Protein AF-A0ABD0RWF1-F1 (afdb_monomer_lite)

Foldseek 3Di:
DQKDFPADPPPRGDIHGPPDDQVNFDFAWDKDDDPDNPPIDIDPPTDTDGDD

Structure (mmCIF, N/CA/C/O backbone):
data_AF-A0ABD0RWF1-F1
#
_entry.id   AF-A0ABD0RWF1-F1
#
loop_
_atom_site.group_PDB
_atom_site.id
_atom_site.type_symbol
_atom_site.label_atom_id
_atom_site.label_alt_id
_atom_site.label_comp_id
_atom_site.label_asym_id
_atom_site.label_entity_id
_atom_site.label_seq_id
_atom_site.pdbx_PDB_ins_code
_atom_site.Cartn_x
_atom_site.Cartn_y
_atom_site.Cartn_z
_atom_site.occupancy
_atom_site.B_iso_or_equiv
_atom_site.auth_seq_id
_atom_site.auth_comp_id
_atom_site.auth_asym_id
_atom_site.auth_atom_id
_atom_site.pdbx_PDB_model_num
ATOM 1 N N . GLN A 1 1 ? -17.660 5.287 -8.047 1.00 74.38 1 GLN A N 1
ATOM 2 C CA . GLN A 1 1 ? -16.461 4.426 -8.173 1.00 74.38 1 GLN A CA 1
ATOM 3 C C . GLN A 1 1 ? -15.617 4.530 -6.900 1.00 74.38 1 GLN A C 1
ATOM 5 O O . GLN A 1 1 ? -15.245 5.641 -6.535 1.00 74.38 1 GLN A O 1
ATOM 10 N N . ARG A 1 2 ? -15.373 3.413 -6.191 1.00 92.81 2 ARG A N 1
ATOM 11 C CA . ARG A 1 2 ? -14.643 3.396 -4.901 1.00 92.81 2 ARG A CA 1
ATOM 12 C C . ARG A 1 2 ? -13.125 3.483 -5.070 1.00 92.81 2 ARG A C 1
ATOM 14 O O . ARG A 1 2 ? -12.487 4.193 -4.312 1.00 92.81 2 ARG A O 1
ATOM 21 N N . LEU A 1 3 ? -12.562 2.822 -6.080 1.00 94.44 3 LEU A N 1
ATOM 22 C CA . LEU A 1 3 ? -11.124 2.825 -6.355 1.00 94.44 3 LEU A CA 1
ATOM 23 C C . LEU A 1 3 ? -10.820 3.621 -7.624 1.00 94.44 3 LEU A C 1
ATOM 25 O O . LEU A 1 3 ? -11.421 3.375 -8.670 1.00 94.44 3 LEU A O 1
ATOM 29 N N . GLN A 1 4 ? -9.882 4.557 -7.538 1.00 95.81 4 GLN A N 1
ATOM 30 C CA . GLN A 1 4 ? -9.396 5.345 -8.669 1.00 95.81 4 GLN A CA 1
ATOM 31 C C . GLN A 1 4 ? -7.882 5.184 -8.789 1.00 95.81 4 GLN A C 1
ATOM 33 O O . GLN A 1 4 ? -7.158 5.368 -7.812 1.00 95.81 4 GLN A O 1
ATOM 38 N N . TYR A 1 5 ? -7.403 4.857 -9.988 1.00 92.94 5 TYR A N 1
ATOM 39 C CA . TYR A 1 5 ? -5.977 4.892 -10.293 1.00 92.94 5 TYR A CA 1
ATOM 40 C C . TYR A 1 5 ? -5.605 6.299 -10.757 1.00 92.94 5 TYR A C 1
ATOM 42 O O . TYR A 1 5 ? -6.170 6.797 -11.727 1.00 92.94 5 TYR A O 1
ATOM 50 N N . LEU A 1 6 ? -4.678 6.936 -10.044 1.00 95.44 6 LEU A N 1
ATOM 51 C CA . LEU A 1 6 ? -4.202 8.298 -10.314 1.00 95.44 6 LEU A CA 1
ATOM 52 C C . LEU A 1 6 ? -2.754 8.309 -10.824 1.00 95.44 6 LEU A C 1
ATOM 54 O O . LEU A 1 6 ? -2.141 9.367 -10.953 1.00 95.44 6 LEU A O 1
ATOM 58 N N . GLY A 1 7 ? -2.186 7.126 -11.052 1.00 94.06 7 GLY A N 1
ATOM 59 C CA . GLY A 1 7 ? -0.823 6.966 -11.517 1.00 94.06 7 GLY A CA 1
ATOM 60 C C . GLY A 1 7 ? -0.635 7.268 -13.003 1.00 94.06 7 GLY A C 1
ATOM 61 O O . GLY A 1 7 ? -1.568 7.560 -13.749 1.00 94.06 7 GLY A O 1
ATOM 62 N N . ASN A 1 8 ? 0.612 7.163 -13.447 1.00 93.12 8 ASN A N 1
ATOM 63 C CA . ASN A 1 8 ? 1.033 7.378 -14.823 1.00 93.12 8 ASN A CA 1
ATOM 64 C C . ASN A 1 8 ? 2.093 6.336 -15.227 1.00 93.12 8 ASN A C 1
ATOM 66 O O . ASN A 1 8 ? 2.448 5.445 -14.458 1.00 93.12 8 ASN A O 1
ATOM 70 N N . LYS A 1 9 ? 2.603 6.435 -16.459 1.00 88.62 9 LYS A N 1
ATOM 71 C CA . LYS A 1 9 ? 3.665 5.545 -16.966 1.00 88.62 9 LYS A CA 1
ATOM 72 C C . LYS A 1 9 ? 5.080 5.976 -16.547 1.00 88.62 9 LYS A C 1
ATOM 74 O O . LYS A 1 9 ? 6.043 5.290 -16.862 1.00 88.62 9 LYS A O 1
ATOM 79 N N . GLN A 1 10 ? 5.204 7.101 -15.846 1.00 89.38 10 GLN A N 1
ATOM 80 C CA . GLN A 1 10 ? 6.451 7.728 -15.400 1.00 89.38 10 GLN A CA 1
ATOM 81 C C . GLN A 1 10 ? 6.618 7.547 -13.884 1.00 89.38 10 GLN A C 1
ATOM 83 O O . GLN A 1 10 ? 6.908 8.492 -13.163 1.00 89.38 10 GLN A O 1
ATOM 88 N N . GLN A 1 11 ? 6.414 6.318 -13.399 1.00 86.69 11 GLN A N 1
ATOM 89 C CA . GLN A 1 11 ? 6.693 5.890 -12.018 1.00 86.69 11 GLN A CA 1
ATOM 90 C C . GLN A 1 11 ? 5.699 6.337 -10.933 1.00 86.69 11 GLN A C 1
ATOM 92 O O . GLN A 1 11 ? 5.850 5.926 -9.783 1.00 86.69 11 GLN A O 1
ATOM 97 N N . ASN A 1 12 ? 4.637 7.081 -11.253 1.00 92.06 12 ASN A N 1
ATOM 98 C CA . ASN A 1 12 ? 3.562 7.306 -10.287 1.00 92.06 12 ASN A CA 1
ATOM 99 C C . ASN A 1 12 ? 2.579 6.127 -10.317 1.00 92.06 12 ASN A C 1
ATOM 101 O O . ASN A 1 12 ? 1.926 5.908 -11.330 1.00 92.06 12 ASN A O 1
ATOM 105 N N . CYS A 1 13 ? 2.437 5.399 -9.208 1.00 91.31 13 CYS A N 1
ATOM 106 C CA . CYS A 1 13 ? 1.499 4.276 -9.084 1.00 91.31 13 CYS A CA 1
ATOM 107 C C . CYS A 1 13 ? 0.412 4.524 -8.022 1.00 91.31 13 CYS A C 1
ATOM 109 O O . CYS A 1 13 ? -0.034 3.596 -7.348 1.00 91.31 13 CYS A O 1
ATOM 111 N N . THR A 1 14 ? 0.008 5.783 -7.839 1.00 93.81 14 THR A N 1
ATOM 112 C CA . THR A 1 14 ? -0.947 6.179 -6.796 1.00 93.81 14 THR A CA 1
ATOM 113 C C . THR A 1 14 ? -2.345 5.617 -7.045 1.00 93.81 14 THR A C 1
ATOM 115 O O . THR A 1 14 ? -2.900 5.716 -8.143 1.00 93.81 14 THR A O 1
ATOM 118 N N . ILE A 1 15 ? -2.948 5.091 -5.981 1.00 93.62 15 ILE A N 1
ATOM 119 C CA . ILE A 1 15 ? -4.349 4.680 -5.924 1.00 93.62 15 ILE A CA 1
ATOM 120 C C . ILE A 1 15 ? -5.061 5.540 -4.882 1.00 93.62 15 ILE A C 1
ATOM 122 O O . ILE A 1 15 ? -4.540 5.770 -3.793 1.00 93.62 15 ILE A O 1
ATOM 126 N N . ARG A 1 16 ? -6.276 5.980 -5.205 1.00 95.25 16 ARG A N 1
ATOM 127 C CA . ARG A 1 16 ? -7.198 6.621 -4.270 1.00 95.25 16 ARG A CA 1
ATOM 128 C C . ARG A 1 16 ? -8.363 5.688 -3.972 1.00 95.25 16 ARG A C 1
ATOM 130 O O . ARG A 1 16 ? -9.048 5.235 -4.890 1.00 95.25 16 ARG A O 1
ATOM 137 N N . LEU A 1 17 ? -8.602 5.446 -2.687 1.00 95.69 17 LEU A N 1
ATOM 138 C CA . LEU A 1 17 ? -9.770 4.730 -2.189 1.00 95.69 17 LEU A CA 1
ATOM 139 C C . LEU A 1 17 ? -10.752 5.741 -1.579 1.00 95.69 17 LEU A C 1
ATOM 141 O O . LEU A 1 17 ? -10.395 6.496 -0.682 1.00 95.69 17 LEU A O 1
ATOM 145 N N . ASN A 1 18 ? -11.978 5.774 -2.094 1.00 96.06 18 ASN A N 1
ATOM 146 C CA . ASN A 1 18 ? -13.061 6.658 -1.665 1.00 96.06 18 ASN A CA 1
ATOM 147 C C . ASN A 1 18 ? -14.136 5.864 -0.916 1.00 96.06 18 ASN A C 1
ATOM 149 O O . ASN A 1 18 ? -14.363 4.691 -1.224 1.00 96.06 18 ASN A O 1
ATOM 153 N 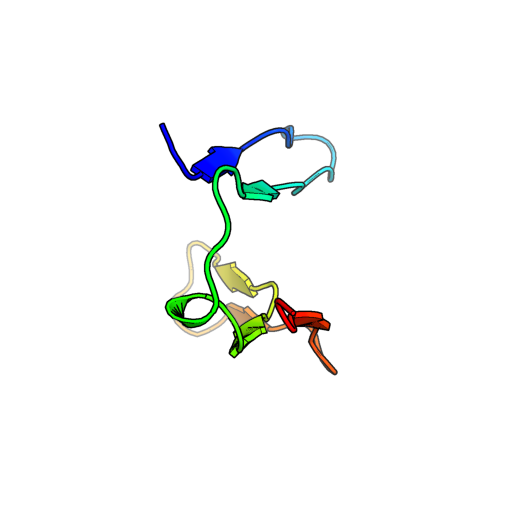N . HIS A 1 19 ? -14.873 6.542 -0.028 1.00 95.31 19 HIS A N 1
ATOM 154 C CA . HIS A 1 19 ? -15.920 5.935 0.809 1.00 95.31 19 HIS A CA 1
ATOM 155 C C . HIS A 1 19 ? -15.384 4.710 1.566 1.00 95.31 19 HIS A C 1
ATOM 157 O O . HIS A 1 19 ? -15.905 3.599 1.447 1.00 95.31 19 HIS A O 1
ATOM 163 N N . VAL A 1 20 ? -14.266 4.926 2.260 1.00 95.88 20 VAL A N 1
ATOM 164 C CA . VAL A 1 20 ? -13.584 3.909 3.060 1.00 95.88 20 VAL A CA 1
ATOM 165 C C . VAL A 1 20 ? -14.434 3.598 4.293 1.00 95.88 20 VAL A C 1
ATOM 167 O O . VAL A 1 20 ? -15.003 4.498 4.903 1.00 95.88 20 VAL A O 1
ATOM 170 N N . THR A 1 21 ? -14.539 2.323 4.640 1.00 96.75 21 THR A N 1
ATOM 171 C CA . THR A 1 21 ? -15.335 1.805 5.758 1.00 96.75 21 THR A CA 1
ATOM 172 C C . THR A 1 21 ? -14.456 0.968 6.680 1.00 96.75 21 THR A C 1
ATOM 174 O O . THR A 1 21 ? -13.368 0.553 6.289 1.00 96.75 21 THR A O 1
ATOM 177 N N . GLN A 1 22 ? -14.943 0.632 7.878 1.00 98.00 22 GLN A N 1
ATOM 178 C CA . GLN A 1 22 ? -14.225 -0.268 8.794 1.00 98.00 22 GLN A CA 1
ATOM 179 C C . GLN A 1 22 ? -13.819 -1.598 8.137 1.00 98.00 22 GLN A C 1
ATOM 181 O O . GLN A 1 22 ? -12.743 -2.110 8.436 1.00 98.00 22 GLN A O 1
ATOM 186 N N . LYS A 1 23 ? -14.621 -2.109 7.187 1.00 96.31 23 LYS A N 1
ATOM 187 C CA . LYS A 1 23 ? -14.328 -3.333 6.420 1.00 96.31 23 LYS A CA 1
ATOM 188 C C . LYS A 1 23 ? -13.107 -3.222 5.510 1.00 96.31 23 LYS A C 1
ATOM 190 O O . LYS A 1 23 ? -12.631 -4.245 5.049 1.00 96.31 23 LYS A O 1
ATOM 195 N N . ASP A 1 24 ? -12.636 -2.014 5.217 1.00 96.38 24 ASP A N 1
ATOM 196 C CA . ASP A 1 24 ? -11.446 -1.798 4.396 1.00 96.38 24 ASP A CA 1
ATOM 197 C C . ASP A 1 24 ? -10.163 -1.714 5.251 1.00 96.38 24 ASP A C 1
ATOM 199 O O . ASP A 1 24 ? -9.077 -1.541 4.692 1.00 96.38 24 ASP A O 1
ATOM 203 N N . SER A 1 25 ? -10.265 -1.833 6.585 1.00 98.00 25 SER A N 1
ATOM 204 C CA . SER A 1 25 ? -9.116 -1.806 7.499 1.00 98.00 25 SER A CA 1
ATOM 205 C C . SER A 1 25 ? -8.267 -3.066 7.342 1.00 98.00 25 SER A C 1
ATOM 207 O O . SER A 1 25 ? -8.628 -4.140 7.824 1.00 98.00 25 SER A O 1
ATOM 209 N N . HIS A 1 26 ? -7.134 -2.935 6.659 1.00 97.06 26 HIS A N 1
ATOM 210 C CA . HIS A 1 26 ? -6.245 -4.037 6.305 1.00 97.06 26 HIS A CA 1
ATOM 211 C C . HIS A 1 26 ? -4.801 -3.554 6.135 1.00 97.06 26 HIS A C 1
ATOM 213 O O . HIS A 1 26 ? -4.524 -2.358 6.034 1.00 97.06 26 HIS A O 1
ATOM 219 N N . MET A 1 27 ? -3.879 -4.512 6.034 1.00 97.69 27 MET A N 1
ATOM 220 C CA . MET A 1 27 ? -2.532 -4.279 5.520 1.00 97.69 27 MET A CA 1
ATOM 221 C C . MET A 1 27 ? -2.549 -4.304 3.990 1.00 97.69 27 MET A C 1
ATOM 223 O O . MET A 1 27 ? -2.904 -5.310 3.376 1.00 97.69 27 MET A O 1
ATOM 227 N N . TYR A 1 28 ? -2.128 -3.205 3.376 1.00 96.25 28 TYR A N 1
ATOM 228 C CA . TYR A 1 28 ? -2.017 -3.052 1.932 1.00 96.25 28 TYR A CA 1
ATOM 229 C C . TYR A 1 28 ? -0.560 -3.148 1.502 1.00 96.25 28 TYR A C 1
ATOM 231 O O . TYR A 1 28 ? 0.333 -2.568 2.116 1.00 96.25 28 TYR A O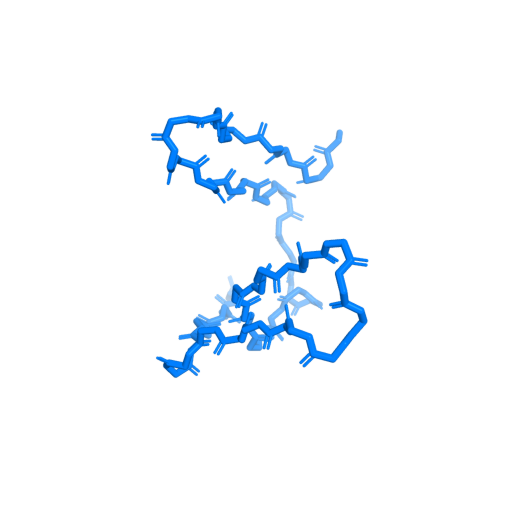 1
ATOM 239 N N . TYR A 1 29 ? -0.323 -3.846 0.399 1.00 95.69 29 TYR A N 1
ATOM 240 C CA . TYR A 1 29 ? 1.005 -4.003 -0.174 1.00 95.69 29 TYR A CA 1
ATOM 241 C C . TYR A 1 29 ? 0.994 -3.544 -1.617 1.00 95.69 29 TYR A C 1
ATOM 243 O O . TYR A 1 29 ? 0.093 -3.877 -2.389 1.00 95.69 29 TYR A O 1
ATOM 251 N N . PHE A 1 30 ? 2.036 -2.818 -1.994 1.00 92.56 30 PHE A N 1
ATOM 252 C CA . PHE A 1 30 ? 2.262 -2.489 -3.386 1.00 92.56 30 PHE A CA 1
ATOM 253 C C . PHE A 1 30 ? 2.955 -3.664 -4.090 1.00 92.56 30 PHE A C 1
ATOM 255 O O . PHE A 1 30 ? 3.881 -4.261 -3.539 1.00 92.56 30 PHE A O 1
ATOM 262 N N . ARG A 1 31 ? 2.515 -4.024 -5.302 1.00 92.25 31 ARG A N 1
ATOM 263 C CA . ARG A 1 31 ? 3.081 -5.143 -6.069 1.00 92.25 31 ARG A CA 1
ATOM 264 C C . ARG A 1 31 ? 3.311 -4.751 -7.525 1.00 92.25 31 ARG A C 1
ATOM 266 O O . ARG A 1 31 ? 2.375 -4.354 -8.211 1.00 92.25 31 ARG A O 1
ATOM 273 N N . PHE A 1 32 ? 4.531 -4.972 -8.006 1.00 90.12 32 PHE A N 1
ATOM 274 C CA . PHE A 1 32 ? 4.836 -4.997 -9.431 1.00 90.12 32 PHE A CA 1
ATOM 275 C C . PHE A 1 32 ? 4.670 -6.418 -9.967 1.00 90.12 32 PHE A C 1
ATOM 277 O O . PHE A 1 32 ? 5.222 -7.380 -9.424 1.00 90.12 32 PHE A O 1
ATOM 284 N N . ILE A 1 33 ? 3.908 -6.535 -11.050 1.00 89.81 33 ILE A N 1
ATOM 285 C CA . ILE A 1 33 ? 3.781 -7.756 -11.841 1.00 89.81 33 ILE A CA 1
ATOM 286 C C . ILE A 1 33 ? 4.429 -7.462 -13.190 1.00 89.81 33 ILE A C 1
ATOM 288 O O . ILE A 1 33 ? 4.166 -6.419 -13.785 1.00 89.81 33 ILE A O 1
ATOM 292 N N . THR A 1 34 ? 5.299 -8.357 -13.643 1.00 87.88 34 THR A N 1
ATOM 293 C CA . THR A 1 34 ? 5.912 -8.276 -14.972 1.00 87.88 34 THR A CA 1
ATOM 294 C C . THR A 1 34 ? 5.272 -9.299 -15.908 1.00 87.88 34 THR A C 1
ATOM 296 O O . THR A 1 34 ? 4.454 -10.119 -15.491 1.00 87.88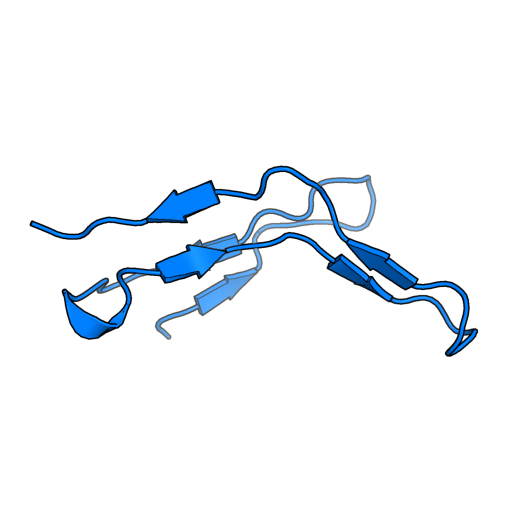 34 THR A O 1
ATOM 299 N N . ASP A 1 35 ? 5.663 -9.258 -17.179 1.00 91.06 35 ASP A N 1
ATOM 300 C CA . ASP A 1 35 ? 5.335 -10.267 -18.190 1.00 91.06 35 ASP A CA 1
ATOM 301 C C . ASP A 1 35 ? 5.778 -11.685 -17.787 1.00 91.06 35 ASP A C 1
ATOM 303 O O . ASP A 1 35 ? 5.235 -12.671 -18.279 1.00 91.06 35 ASP A O 1
ATOM 307 N N . LYS A 1 36 ? 6.755 -11.797 -16.877 1.00 92.69 36 LYS A N 1
ATOM 308 C CA . LYS A 1 36 ? 7.280 -13.071 -16.385 1.00 92.69 36 LYS A CA 1
ATOM 309 C C . LYS A 1 36 ? 6.612 -13.428 -15.050 1.00 92.69 36 LYS A C 1
ATOM 311 O O . LYS A 1 36 ? 6.817 -12.706 -14.070 1.00 92.69 36 LYS A O 1
ATOM 316 N N . PRO A 1 37 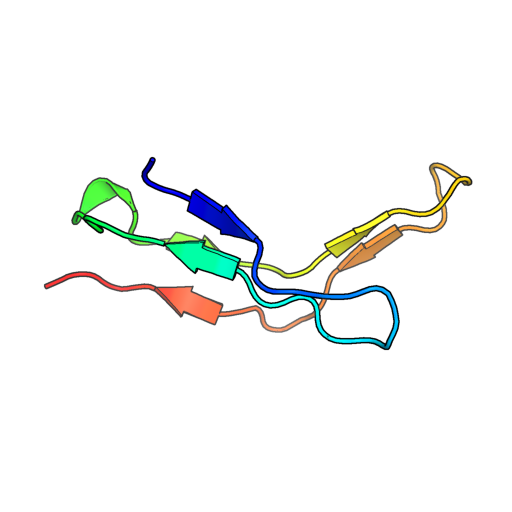? 5.869 -14.549 -14.964 1.00 82.50 37 PRO A N 1
ATOM 317 C CA . PRO A 1 37 ? 5.112 -14.934 -13.767 1.00 82.50 37 PRO A CA 1
ATOM 318 C C . PRO A 1 37 ? 5.935 -14.987 -12.475 1.00 82.50 37 PRO A C 1
ATOM 320 O O . PRO A 1 37 ? 5.408 -14.643 -11.413 1.00 82.50 37 PRO A O 1
ATOM 323 N N . ASP A 1 38 ? 7.212 -15.359 -12.587 1.00 87.12 38 ASP A N 1
ATOM 324 C CA . ASP A 1 38 ? 8.138 -15.529 -11.461 1.00 87.12 38 ASP A CA 1
ATOM 325 C C . ASP A 1 38 ? 8.871 -14.238 -11.076 1.00 87.12 38 ASP A C 1
ATOM 327 O O . ASP A 1 38 ? 9.453 -14.143 -9.999 1.00 87.12 38 ASP A O 1
ATOM 331 N N . LYS A 1 39 ? 8.830 -13.203 -11.925 1.00 89.06 39 LYS A N 1
ATOM 332 C CA . LYS A 1 39 ? 9.454 -11.902 -11.644 1.00 89.06 39 LYS A CA 1
ATOM 333 C C . LYS A 1 39 ? 8.412 -10.919 -11.133 1.00 89.06 39 LYS A C 1
ATOM 335 O O . LYS A 1 39 ? 8.090 -9.921 -11.780 1.00 89.06 39 LYS A O 1
ATOM 340 N N . LYS A 1 40 ? 7.868 -11.227 -9.958 1.00 91.50 40 LYS A N 1
ATOM 341 C CA . LYS A 1 40 ? 6.994 -10.333 -9.193 1.00 91.50 40 LYS A CA 1
ATOM 342 C C . LYS A 1 40 ? 7.777 -9.746 -8.031 1.00 91.50 40 LYS A C 1
ATOM 344 O O . LYS A 1 40 ? 8.572 -10.437 -7.403 1.00 91.50 40 LYS A O 1
ATOM 349 N N . TRP A 1 41 ? 7.513 -8.485 -7.723 1.00 91.81 41 TRP A N 1
ATOM 350 C CA . TRP A 1 41 ? 8.071 -7.829 -6.548 1.00 91.81 41 TRP A CA 1
ATOM 351 C C . TRP A 1 41 ? 6.943 -7.255 -5.700 1.00 91.81 41 TRP A C 1
ATOM 353 O O . TRP A 1 41 ? 6.039 -6.605 -6.224 1.00 91.81 41 TRP A O 1
ATOM 363 N N . THR A 1 42 ? 6.987 -7.504 -4.394 1.00 93.88 42 THR A N 1
ATOM 364 C CA . THR A 1 42 ? 6.050 -6.944 -3.417 1.00 93.88 42 THR A CA 1
ATOM 365 C C . THR A 1 42 ? 6.825 -6.032 -2.480 1.00 93.88 42 THR A C 1
ATOM 367 O O . THR A 1 42 ? 7.802 -6.461 -1.875 1.00 93.88 42 THR A O 1
ATOM 370 N N . GLY A 1 43 ? 6.389 -4.780 -2.366 1.00 92.94 43 GLY A N 1
ATOM 371 C CA . GLY A 1 43 ? 7.005 -3.808 -1.476 1.00 92.94 43 GLY A CA 1
ATOM 372 C C . GLY A 1 43 ? 6.709 -4.128 -0.017 1.00 92.94 43 GLY A C 1
ATOM 373 O O . GLY A 1 43 ? 5.551 -4.278 0.363 1.00 92.94 43 GLY A O 1
ATOM 374 N N . THR A 1 44 ? 7.754 -4.201 0.799 1.00 95.00 44 THR A N 1
ATOM 375 C CA . THR A 1 44 ? 7.702 -4.385 2.257 1.00 95.00 44 THR A CA 1
ATOM 376 C C . THR A 1 44 ? 8.186 -3.107 2.948 1.00 95.00 44 THR A C 1
ATOM 378 O O . THR A 1 44 ? 9.117 -2.488 2.430 1.00 95.00 44 THR A O 1
ATOM 381 N N . PRO A 1 45 ? 7.604 -2.685 4.091 1.00 95.50 45 PRO A N 1
ATOM 382 C CA . PRO A 1 45 ? 6.732 -3.449 4.998 1.00 95.50 45 PRO A CA 1
ATOM 383 C C . PRO A 1 45 ? 5.227 -3.460 4.654 1.00 95.50 45 PRO A C 1
ATOM 385 O O . PRO A 1 45 ? 4.472 -4.176 5.306 1.00 95.50 45 PRO A O 1
ATOM 388 N N . GLY A 1 46 ? 4.789 -2.723 3.628 1.00 95.06 46 GLY A N 1
ATOM 389 C CA . GLY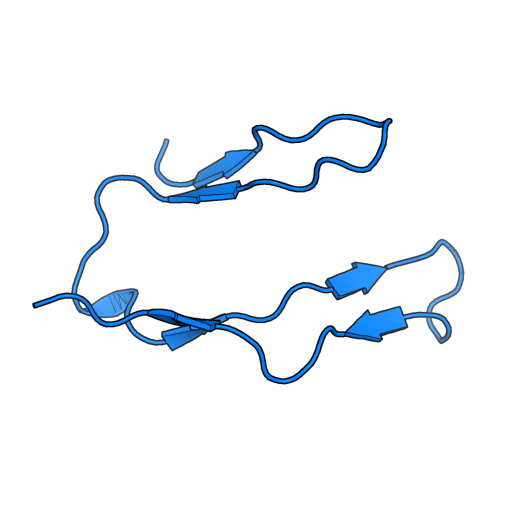 A 1 46 ? 3.365 -2.467 3.364 1.00 95.06 46 GLY A CA 1
ATOM 390 C C . GLY A 1 46 ? 2.844 -1.252 4.143 1.00 95.06 46 GLY A C 1
ATOM 391 O O . GLY A 1 46 ? 3.616 -0.541 4.782 1.00 95.06 46 GLY A O 1
ATOM 392 N N . VAL A 1 47 ? 1.538 -0.995 4.066 1.00 95.38 47 VAL A N 1
ATOM 393 C CA . VAL A 1 47 ? 0.853 0.137 4.710 1.00 95.38 47 VAL A CA 1
ATOM 394 C C . VAL A 1 47 ? -0.366 -0.379 5.469 1.00 95.38 47 VAL A C 1
ATOM 396 O O . VAL A 1 47 ? -1.229 -1.023 4.876 1.00 95.38 47 VAL A O 1
ATOM 399 N N . SER A 1 48 ? -0.457 -0.080 6.765 1.00 97.56 48 SER A N 1
ATOM 400 C CA . SER A 1 48 ? -1.652 -0.379 7.560 1.00 97.56 48 SER A CA 1
ATOM 401 C C . SER A 1 48 ? -2.694 0.711 7.363 1.00 97.56 48 SER A C 1
ATOM 403 O O . SER A 1 48 ? -2.416 1.883 7.617 1.00 97.56 48 SER A O 1
ATOM 405 N N . LEU A 1 49 ? -3.897 0.328 6.948 1.00 96.75 49 LEU A N 1
ATOM 406 C CA . LEU A 1 49 ? -5.056 1.209 6.925 1.00 96.75 49 LEU A CA 1
ATOM 407 C C . LEU A 1 49 ? -5.984 0.836 8.078 1.00 96.75 49 LEU A C 1
ATOM 409 O O . LEU A 1 49 ? -6.426 -0.307 8.169 1.00 96.75 49 LEU A O 1
ATOM 413 N N . THR A 1 50 ? -6.310 1.820 8.907 1.00 97.81 50 THR A N 1
ATOM 414 C CA . THR A 1 50 ? -7.295 1.699 9.983 1.00 97.81 50 THR A CA 1
ATOM 415 C C . THR A 1 50 ? -8.344 2.780 9.789 1.00 97.81 50 THR A C 1
ATOM 417 O O . THR A 1 50 ? -7.997 3.952 9.650 1.00 97.81 50 THR A O 1
ATOM 420 N N . VAL A 1 51 ? -9.617 2.394 9.770 1.00 97.12 51 VAL A N 1
ATOM 421 C CA . VAL A 1 51 ? -10.749 3.324 9.693 1.00 97.12 51 VAL A CA 1
ATOM 422 C C . VAL A 1 51 ? -11.452 3.346 11.045 1.00 97.12 51 VAL A C 1
ATOM 424 O O . VAL A 1 51 ? -11.851 2.292 11.540 1.00 97.12 51 VAL A O 1
ATOM 427 N N . THR A 1 52 ? -11.585 4.537 11.627 1.00 94.81 52 THR A N 1
ATOM 428 C CA . THR A 1 52 ? -12.212 4.781 12.936 1.00 94.81 52 THR A CA 1
ATOM 429 C C . THR A 1 52 ? -13.550 5.473 12.785 1.00 94.81 52 THR A C 1
ATOM 431 O O . THR A 1 52 ? -13.579 6.475 12.033 1.00 94.81 52 THR A O 1
#

Sequence (52 aa):
QRLQYLGNKQQNCTIRLNHVTQKDSHMYYFRFITDKPDKKWTGTPGVSLTVT

Secondary structure (DSSP, 8-state):
--EEE---SSS---EEE-S--GGG-SEE--EEE-SSTT-EEE-SS-EE----

pLDDT: mean 93.25, std 4.22, range [74.38, 98.0]

Radius of gyration: 13.19 Å; chains: 1; bou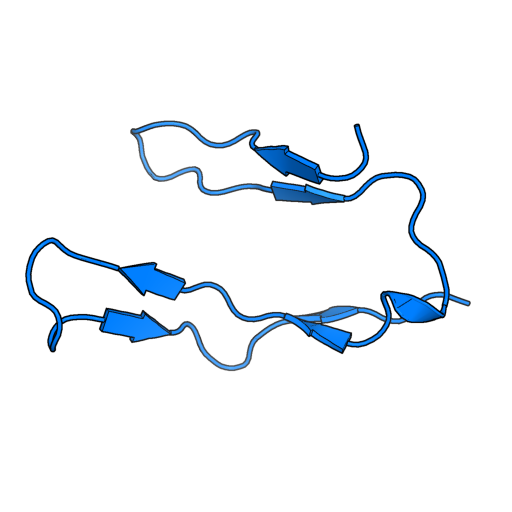nding box: 26×24×31 Å

InterPro domains:
  IPR013783 Immunoglobulin-like fold [G3DSA:2.60.40.10] (1-52)
  IPR056386 B-cell receptor CD22, first Ig-like domain [PF24518] (8-52)

Organism: Cirrhinus mrigala (NCBI:txid683832)